Protein AF-A0A7W9BH88-F1 (afdb_monomer_lite)

Foldseek 3Di:
DDDPPPPPDPPPVPPDQLELVNLLVQLLVQLQVCVVVPDDSLVSNLVSLVVSVVSLVSNLVVVQVVCCVVVVHGDPVVVSVVVSVVSSVVSSVSNSVSNVVVVVVD

Organism: NCBI:txid1344948

Structure (mmCIF, N/CA/C/O backbone):
data_AF-A0A7W9BH88-F1
#
_entry.id   AF-A0A7W9BH88-F1
#
loop_
_atom_site.group_PDB
_atom_site.id
_atom_site.type_symbol
_atom_site.label_atom_id
_atom_site.label_alt_id
_atom_site.label_comp_id
_atom_site.label_asym_id
_atom_site.label_entity_id
_atom_site.label_seq_id
_atom_site.pdbx_PDB_ins_code
_atom_site.Cartn_x
_atom_site.Cartn_y
_atom_site.Cartn_z
_atom_site.occupancy
_atom_site.B_iso_or_equiv
_atom_site.auth_seq_id
_atom_site.auth_comp_id
_atom_site.auth_asym_id
_atom_site.auth_atom_id
_atom_site.pdbx_PDB_model_num
ATOM 1 N N . MET A 1 1 ? 31.167 -49.192 -4.172 1.00 40.09 1 MET A N 1
ATOM 2 C CA . MET A 1 1 ? 31.349 -47.727 -4.242 1.00 40.09 1 MET A CA 1
ATOM 3 C C . MET A 1 1 ? 29.987 -47.120 -4.532 1.00 40.09 1 MET A C 1
ATOM 5 O O . MET A 1 1 ? 29.472 -47.339 -5.617 1.00 40.09 1 MET A O 1
ATOM 9 N N . LEU A 1 2 ? 29.355 -46.509 -3.528 1.00 43.88 2 LEU A N 1
ATOM 10 C CA . LEU A 1 2 ? 27.975 -46.014 -3.575 1.00 43.88 2 LEU A CA 1
ATOM 11 C C . LEU A 1 2 ? 28.030 -44.502 -3.318 1.00 43.88 2 LEU A C 1
ATOM 13 O O . LEU A 1 2 ? 28.284 -44.083 -2.194 1.00 43.88 2 LEU A O 1
ATOM 17 N N . THR A 1 3 ? 27.879 -43.690 -4.362 1.00 51.72 3 THR A N 1
ATOM 18 C CA . THR A 1 3 ? 27.781 -42.229 -4.256 1.00 51.72 3 THR A CA 1
ATOM 19 C C . THR A 1 3 ? 26.317 -41.828 -4.341 1.00 51.72 3 THR A C 1
ATOM 21 O O . THR A 1 3 ? 25.754 -41.648 -5.418 1.00 51.72 3 THR A O 1
ATOM 24 N N . THR A 1 4 ? 25.685 -41.703 -3.179 1.00 49.03 4 THR A N 1
ATOM 25 C CA . THR A 1 4 ? 24.381 -41.062 -3.019 1.00 49.03 4 THR A CA 1
ATOM 26 C C . THR A 1 4 ? 24.564 -39.562 -3.246 1.00 49.03 4 THR A C 1
ATOM 28 O O . THR A 1 4 ? 25.018 -38.835 -2.365 1.00 49.03 4 THR A O 1
ATOM 31 N N . LEU A 1 5 ? 24.243 -39.085 -4.448 1.00 52.81 5 LEU A N 1
ATOM 32 C CA . LEU A 1 5 ? 24.063 -37.660 -4.708 1.00 52.81 5 LEU A CA 1
ATOM 33 C C . LEU A 1 5 ? 22.736 -37.231 -4.068 1.00 52.81 5 LEU A C 1
ATOM 35 O O . LEU A 1 5 ? 21.683 -37.302 -4.696 1.00 52.81 5 LEU A O 1
ATOM 39 N N . LEU A 1 6 ? 22.780 -36.804 -2.802 1.00 46.69 6 LEU A N 1
ATOM 40 C CA . LEU A 1 6 ? 21.726 -35.956 -2.253 1.00 46.69 6 LEU A CA 1
ATOM 41 C C . LEU A 1 6 ? 21.852 -34.586 -2.923 1.00 46.69 6 LEU A C 1
ATOM 43 O O . LEU A 1 6 ? 22.649 -33.746 -2.507 1.00 46.69 6 LEU A O 1
ATOM 47 N N . PHE A 1 7 ? 21.065 -34.364 -3.974 1.00 43.53 7 PHE A N 1
ATOM 48 C CA . PHE A 1 7 ? 20.781 -33.013 -4.436 1.00 43.53 7 PHE A CA 1
ATOM 49 C C . PHE A 1 7 ? 19.949 -32.331 -3.351 1.00 43.53 7 PHE A C 1
ATOM 51 O O . PHE A 1 7 ? 18.755 -32.584 -3.200 1.00 43.53 7 PHE A O 1
ATOM 58 N N . ALA A 1 8 ? 20.624 -31.509 -2.550 1.00 43.56 8 ALA A N 1
ATOM 59 C CA . ALA A 1 8 ? 19.987 -30.609 -1.615 1.00 43.56 8 ALA A CA 1
ATOM 60 C C . ALA A 1 8 ? 19.021 -29.709 -2.393 1.00 43.56 8 ALA A C 1
ATOM 62 O O . ALA A 1 8 ? 19.414 -28.930 -3.260 1.00 43.56 8 ALA A O 1
ATOM 63 N N . THR A 1 9 ? 17.742 -29.861 -2.075 1.00 48.94 9 THR A N 1
ATOM 64 C CA . 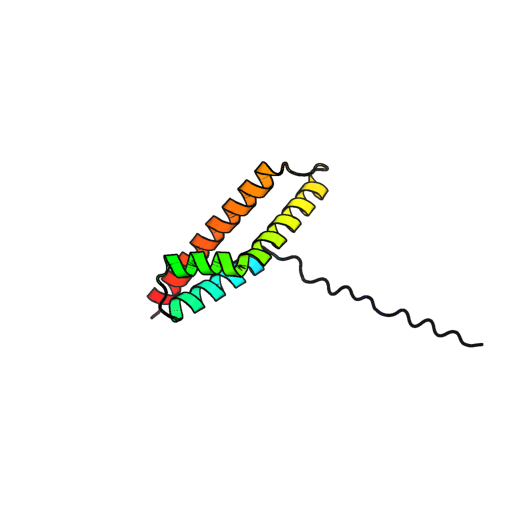THR A 1 9 ? 16.650 -28.948 -2.381 1.00 48.94 9 THR A CA 1
ATOM 65 C C . THR A 1 9 ? 17.044 -27.520 -2.018 1.00 48.94 9 THR A C 1
ATOM 67 O O . THR A 1 9 ? 16.851 -27.077 -0.890 1.00 48.94 9 THR A O 1
ATOM 70 N N . ALA A 1 10 ? 17.521 -26.762 -2.999 1.00 40.69 10 ALA A N 1
ATOM 71 C CA . ALA A 1 10 ? 17.262 -25.336 -3.039 1.00 40.69 10 ALA A CA 1
ATOM 72 C C . ALA A 1 10 ? 15.852 -25.165 -3.613 1.00 40.69 10 ALA A C 1
ATOM 74 O O . ALA A 1 10 ? 15.662 -24.750 -4.753 1.00 40.69 10 ALA A O 1
ATOM 75 N N . ALA A 1 11 ? 14.843 -25.526 -2.815 1.00 40.34 11 ALA A N 1
ATOM 76 C CA . ALA A 1 11 ? 13.564 -24.857 -2.936 1.00 40.34 11 ALA A CA 1
ATOM 77 C C . ALA A 1 11 ? 13.858 -23.412 -2.537 1.00 40.34 11 ALA A C 1
ATOM 79 O O . ALA A 1 11 ? 13.800 -23.051 -1.363 1.00 40.34 11 ALA A O 1
ATOM 80 N N . THR A 1 12 ? 14.265 -22.593 -3.509 1.00 47.16 12 THR A N 1
ATOM 81 C CA . THR A 1 12 ? 14.006 -21.166 -3.431 1.00 47.16 12 THR A CA 1
ATOM 82 C C . THR A 1 12 ? 12.512 -21.114 -3.191 1.00 47.16 12 THR A C 1
ATOM 84 O O . THR A 1 12 ? 11.731 -21.422 -4.090 1.00 47.16 12 THR A O 1
ATOM 87 N N . ALA A 1 13 ? 12.117 -20.903 -1.936 1.00 36.97 13 ALA A N 1
ATOM 88 C CA . ALA A 1 13 ? 10.750 -20.591 -1.611 1.00 36.97 13 ALA A CA 1
ATOM 89 C C . ALA A 1 13 ? 10.448 -19.389 -2.496 1.00 36.97 13 ALA A C 1
ATOM 91 O O . ALA A 1 13 ? 10.969 -18.299 -2.259 1.00 36.97 13 ALA A O 1
ATOM 92 N N . LEU A 1 14 ? 9.738 -19.632 -3.600 1.00 41.09 14 LEU A N 1
ATOM 93 C CA . LEU A 1 14 ? 9.106 -18.591 -4.374 1.00 41.09 14 LEU A CA 1
ATOM 94 C C . LEU A 1 14 ? 8.155 -17.962 -3.369 1.00 41.09 14 LEU A C 1
ATOM 96 O O . LEU A 1 14 ? 7.035 -18.434 -3.185 1.00 41.09 14 LEU A O 1
ATOM 100 N N . ALA A 1 15 ? 8.643 -16.959 -2.637 1.00 42.97 15 ALA A N 1
ATOM 101 C CA . ALA A 1 15 ? 7.760 -15.986 -2.048 1.00 42.97 15 ALA A CA 1
ATOM 102 C C . ALA A 1 15 ? 6.850 -15.579 -3.213 1.00 42.97 15 ALA A C 1
ATOM 104 O O . ALA A 1 15 ? 7.379 -15.259 -4.288 1.00 42.97 15 ALA A O 1
ATOM 105 N N . PRO A 1 16 ? 5.523 -15.745 -3.084 1.00 50.59 16 PRO A N 1
ATOM 106 C CA . PRO A 1 16 ? 4.628 -15.364 -4.157 1.00 50.59 16 PRO A CA 1
ATOM 107 C C . PRO A 1 16 ? 4.977 -13.930 -4.542 1.00 50.59 16 PRO A C 1
ATOM 109 O O . PRO A 1 16 ? 5.221 -13.098 -3.665 1.00 50.59 16 PRO A O 1
ATOM 112 N N . ALA A 1 17 ? 5.086 -13.696 -5.850 1.00 56.44 17 ALA A N 1
ATOM 113 C CA . ALA A 1 17 ? 5.277 -12.363 -6.391 1.00 56.44 17 ALA A CA 1
ATOM 114 C C . ALA A 1 17 ? 4.265 -11.436 -5.701 1.00 56.44 17 ALA A C 1
ATOM 116 O O . ALA A 1 17 ? 3.080 -11.780 -5.665 1.00 56.44 17 ALA A O 1
ATOM 117 N N . ALA A 1 18 ? 4.728 -10.364 -5.057 1.00 63.91 18 ALA A N 1
ATOM 118 C CA . ALA A 1 18 ? 3.864 -9.500 -4.263 1.00 63.91 18 ALA A CA 1
ATOM 119 C C . ALA A 1 18 ? 2.809 -8.883 -5.182 1.00 63.91 18 ALA A C 1
ATOM 121 O O . ALA A 1 18 ? 3.083 -7.986 -5.980 1.00 63.91 18 ALA A O 1
ATOM 122 N N . THR A 1 19 ? 1.576 -9.374 -5.091 1.00 80.19 19 THR 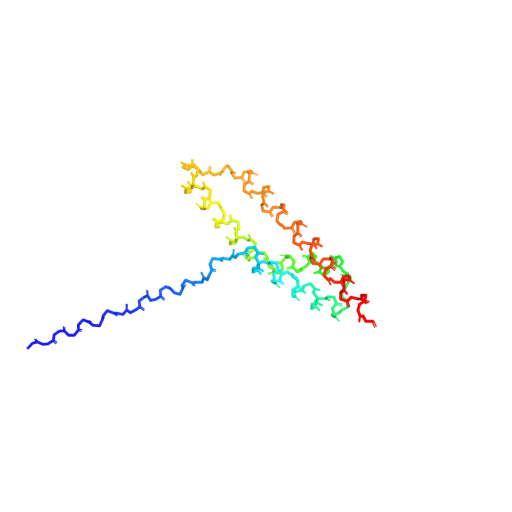A N 1
ATOM 123 C CA . THR A 1 19 ? 0.510 -8.917 -5.973 1.00 80.19 19 THR A CA 1
ATOM 124 C C . THR A 1 19 ? -0.088 -7.613 -5.458 1.00 80.19 19 THR A C 1
ATOM 126 O O . THR A 1 19 ? -0.024 -7.288 -4.271 1.00 80.19 19 THR A O 1
ATOM 129 N N . ALA A 1 20 ? -0.787 -6.888 -6.334 1.00 79.69 20 ALA A N 1
ATOM 130 C CA . ALA A 1 20 ? -1.615 -5.756 -5.918 1.00 79.69 20 ALA A CA 1
ATOM 131 C C . ALA A 1 20 ? -2.601 -6.132 -4.791 1.00 79.69 20 ALA A C 1
ATOM 133 O O . ALA A 1 20 ? -2.934 -5.293 -3.955 1.00 79.69 20 ALA A O 1
ATOM 134 N N . ALA A 1 21 ? -3.056 -7.391 -4.758 1.00 84.06 21 ALA A N 1
ATOM 135 C CA . ALA A 1 21 ? -3.942 -7.896 -3.718 1.00 84.06 21 ALA A CA 1
ATOM 136 C C . ALA A 1 21 ? -3.225 -8.051 -2.367 1.00 84.06 21 ALA A C 1
ATOM 138 O O . ALA A 1 21 ? -3.829 -7.752 -1.338 1.00 84.06 21 ALA A O 1
ATOM 139 N N . ASP A 1 22 ? -1.954 -8.458 -2.358 1.00 88.56 22 ASP A N 1
ATOM 140 C CA . ASP A 1 22 ? -1.151 -8.570 -1.134 1.00 88.56 22 ASP A CA 1
ATOM 141 C C . ASP A 1 22 ? -0.882 -7.191 -0.530 1.00 88.56 22 ASP A C 1
ATOM 143 O O . ASP A 1 22 ? -1.130 -6.975 0.658 1.00 88.56 22 ASP A O 1
ATOM 147 N N . VAL A 1 23 ? -0.501 -6.225 -1.374 1.00 89.38 23 VAL A N 1
ATOM 148 C CA . VAL A 1 23 ? -0.328 -4.818 -0.980 1.00 89.38 23 VAL A CA 1
ATOM 149 C C . VAL A 1 23 ? -1.624 -4.261 -0.386 1.00 89.38 23 VAL A C 1
ATOM 151 O O . VAL A 1 23 ? -1.628 -3.730 0.726 1.00 89.38 23 VAL A O 1
ATOM 154 N N . ALA A 1 24 ? -2.749 -4.428 -1.090 1.00 89.50 24 ALA A N 1
ATOM 155 C CA . ALA A 1 24 ? -4.049 -3.965 -0.614 1.00 89.50 24 ALA A CA 1
ATOM 156 C C . ALA A 1 24 ? -4.427 -4.618 0.722 1.00 89.50 24 ALA A C 1
ATOM 158 O O . ALA A 1 24 ? -4.920 -3.947 1.631 1.00 89.50 24 ALA A O 1
ATOM 159 N N . ARG A 1 25 ? -4.167 -5.920 0.878 1.00 90.69 25 ARG A N 1
ATOM 160 C CA . ARG A 1 25 ? -4.470 -6.655 2.107 1.00 90.69 25 ARG A CA 1
ATOM 161 C C . ARG A 1 25 ? -3.620 -6.184 3.280 1.00 90.69 25 ARG A C 1
ATOM 163 O O . ARG A 1 25 ? -4.181 -6.023 4.368 1.00 90.69 25 ARG A O 1
ATOM 170 N N . CYS A 1 26 ? -2.325 -5.931 3.077 1.00 92.94 26 CYS A N 1
ATOM 171 C CA . CYS A 1 26 ? -1.473 -5.333 4.104 1.00 92.94 26 CYS A CA 1
ATOM 172 C C . CYS A 1 26 ? -2.031 -3.975 4.531 1.00 92.94 26 CYS A C 1
ATOM 174 O O . CYS A 1 26 ? -2.351 -3.782 5.707 1.00 92.94 26 CYS A O 1
ATOM 176 N N . VAL A 1 27 ? -2.243 -3.074 3.567 1.00 93.62 27 VAL A N 1
ATOM 177 C CA . VAL A 1 27 ? -2.641 -1.685 3.827 1.00 93.62 27 VAL A CA 1
ATOM 178 C C . VAL A 1 27 ? -4.003 -1.618 4.517 1.00 93.62 27 VAL A C 1
ATOM 180 O O . VAL A 1 27 ? -4.140 -0.956 5.543 1.00 93.62 27 VAL A O 1
ATOM 183 N N . ILE A 1 28 ? -5.002 -2.366 4.045 1.00 93.44 28 ILE A N 1
ATOM 184 C CA . ILE A 1 28 ? -6.329 -2.429 4.679 1.00 93.44 28 ILE A CA 1
ATOM 185 C C . ILE A 1 28 ? -6.231 -2.986 6.103 1.00 93.44 28 ILE A C 1
ATOM 187 O O . ILE A 1 28 ? -6.854 -2.453 7.026 1.00 93.44 28 ILE A O 1
ATOM 191 N N . THR A 1 29 ? -5.458 -4.054 6.311 1.00 94.00 29 THR A N 1
ATOM 192 C CA . THR A 1 29 ? -5.329 -4.681 7.634 1.00 94.00 29 THR A CA 1
ATOM 193 C C . THR A 1 29 ? -4.637 -3.743 8.619 1.00 94.00 29 THR A C 1
ATOM 195 O O . THR A 1 29 ? -5.110 -3.573 9.746 1.00 94.00 29 THR A O 1
ATOM 198 N N . ALA A 1 30 ? -3.540 -3.108 8.204 1.00 93.56 30 ALA A N 1
ATOM 199 C CA . ALA A 1 30 ? -2.807 -2.147 9.017 1.00 93.56 30 ALA A CA 1
ATOM 200 C C . ALA A 1 30 ? -3.661 -0.907 9.327 1.00 93.56 30 ALA A C 1
ATOM 202 O O . ALA A 1 30 ? -3.755 -0.503 10.487 1.00 93.56 30 ALA A O 1
ATOM 203 N N . ALA A 1 31 ? -4.367 -0.365 8.333 1.00 93.50 31 ALA A N 1
ATOM 204 C CA . ALA A 1 31 ? -5.224 0.809 8.483 1.00 93.50 31 ALA A CA 1
ATOM 205 C C . ALA A 1 31 ? -6.370 0.562 9.474 1.00 93.50 31 ALA A C 1
ATOM 207 O O . ALA A 1 31 ? -6.615 1.37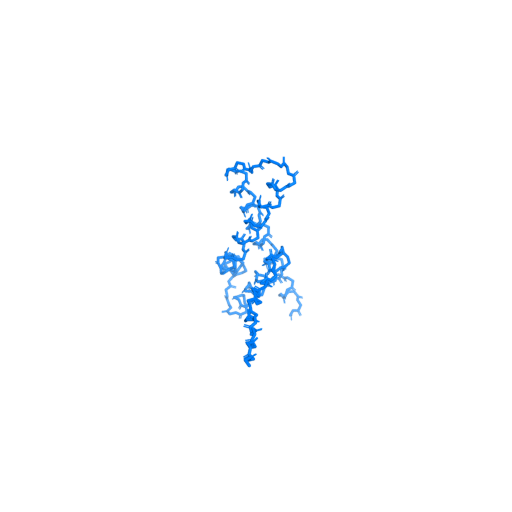8 10.365 1.00 93.50 31 ALA A O 1
ATOM 208 N N . ASN A 1 32 ? -7.036 -0.593 9.385 1.00 92.75 32 ASN A N 1
ATOM 209 C CA . ASN A 1 32 ? -8.103 -0.954 10.319 1.00 92.75 32 ASN A CA 1
ATOM 210 C C . ASN A 1 32 ? -7.583 -1.173 11.743 1.00 92.75 32 ASN A C 1
ATOM 212 O O . ASN A 1 32 ? -8.213 -0.709 12.693 1.00 92.75 32 ASN A O 1
ATOM 216 N N . LYS A 1 33 ? -6.418 -1.817 11.910 1.00 94.25 33 LYS A N 1
ATOM 217 C CA . LYS A 1 33 ? -5.776 -1.962 13.227 1.00 94.25 33 LYS A CA 1
ATOM 218 C C . LYS A 1 33 ? -5.449 -0.600 13.838 1.00 94.25 33 LYS A C 1
ATOM 220 O O . LYS A 1 33 ? -5.801 -0.350 14.985 1.00 94.25 33 LYS A O 1
ATOM 225 N N . LEU A 1 34 ? -4.845 0.301 13.065 1.00 93.56 34 LEU A N 1
ATOM 226 C CA . LEU A 1 34 ? -4.511 1.651 13.520 1.00 93.56 34 LEU A CA 1
ATOM 227 C C . LEU A 1 34 ? -5.763 2.463 13.875 1.00 93.56 34 LEU A C 1
ATOM 229 O O . LEU A 1 34 ? -5.791 3.109 14.923 1.00 93.56 34 LEU A O 1
ATOM 233 N N . SER A 1 35 ? -6.821 2.397 13.060 1.00 92.38 35 SER A N 1
ATOM 234 C CA . SER A 1 35 ? -8.086 3.062 13.391 1.00 92.38 35 SER A CA 1
ATOM 235 C C . SER A 1 35 ? -8.746 2.462 14.636 1.00 92.38 35 SER A C 1
ATOM 237 O O . SER A 1 35 ? -9.392 3.201 15.375 1.00 92.38 35 SER A O 1
ATOM 239 N N . ALA A 1 36 ? -8.630 1.152 14.873 1.00 90.94 36 ALA A N 1
ATOM 240 C CA . ALA A 1 36 ? -9.162 0.514 16.077 1.00 90.94 36 ALA A CA 1
ATOM 241 C C . ALA A 1 36 ? -8.401 0.942 17.343 1.00 90.94 36 ALA A C 1
ATOM 243 O O . ALA A 1 36 ? -9.009 1.058 18.403 1.00 90.94 36 ALA A O 1
ATOM 244 N N . SER A 1 37 ? -7.109 1.257 17.217 1.00 92.06 37 SER A N 1
ATOM 245 C CA . SER A 1 37 ? -6.279 1.831 18.286 1.00 92.06 37 SER A CA 1
ATOM 246 C C . SER A 1 37 ? -6.546 3.319 18.560 1.00 92.06 37 SER A C 1
ATOM 248 O O . SER A 1 37 ? -5.861 3.915 19.387 1.00 92.06 37 SER A O 1
ATOM 250 N N . GLY A 1 38 ? -7.513 3.936 17.873 1.00 89.81 38 GLY A N 1
ATOM 251 C CA . GLY A 1 38 ? -7.914 5.327 18.099 1.00 89.81 38 GLY A CA 1
ATOM 252 C C . GLY A 1 38 ? -7.226 6.360 17.203 1.00 89.81 38 GLY A C 1
ATOM 253 O O . GLY A 1 38 ? -7.423 7.555 17.408 1.00 89.81 38 GLY A O 1
ATOM 254 N N . HIS A 1 39 ? -6.451 5.946 16.193 1.00 90.62 39 HIS A N 1
ATOM 255 C CA . HIS A 1 39 ? -5.948 6.895 15.198 1.00 90.62 39 HIS A CA 1
ATOM 256 C C . HIS A 1 39 ? -7.084 7.448 14.324 1.00 90.62 39 HIS A C 1
ATOM 258 O O . HIS A 1 39 ? -8.031 6.739 13.963 1.00 90.62 39 HIS A O 1
ATOM 264 N N . GLU A 1 40 ? -6.963 8.719 13.929 1.00 93.62 40 GLU A N 1
ATOM 265 C CA . GLU A 1 40 ? -7.832 9.298 12.904 1.00 93.62 40 GLU A CA 1
ATOM 266 C C . GLU A 1 40 ? -7.721 8.518 11.585 1.00 93.62 40 GLU A C 1
ATOM 268 O O . GLU A 1 40 ? -6.623 8.069 11.251 1.00 93.62 40 GLU A O 1
ATOM 273 N N . PRO A 1 41 ? -8.808 8.382 10.797 1.00 87.94 41 PRO A N 1
ATOM 274 C CA . PRO A 1 41 ? -8.808 7.583 9.569 1.00 87.94 41 PRO A CA 1
ATOM 275 C C . PRO A 1 41 ? -7.689 7.957 8.597 1.00 87.94 41 PRO A C 1
ATOM 277 O O . PRO A 1 41 ? -7.023 7.085 8.052 1.00 87.94 41 PRO A O 1
ATOM 280 N N . GLN A 1 42 ? -7.473 9.262 8.426 1.00 91.06 42 GLN A N 1
ATOM 281 C CA . GLN A 1 42 ? -6.461 9.846 7.542 1.00 91.06 42 GLN A CA 1
ATOM 282 C C . GLN A 1 42 ? -5.046 9.482 7.989 1.00 91.06 42 GLN A C 1
ATOM 284 O O . GLN A 1 42 ? -4.233 9.013 7.199 1.00 91.06 42 GLN A O 1
ATOM 289 N N . ILE A 1 43 ? -4.782 9.601 9.289 1.00 93.31 43 ILE A N 1
ATOM 290 C CA . ILE A 1 43 ? -3.494 9.239 9.882 1.00 93.31 43 ILE A CA 1
ATOM 291 C C . ILE A 1 43 ? -3.280 7.722 9.822 1.00 93.31 43 ILE A C 1
ATOM 293 O O . ILE A 1 43 ? -2.179 7.270 9.522 1.00 93.31 43 ILE A O 1
ATOM 297 N N . ALA A 1 44 ? -4.323 6.934 10.092 1.00 92.69 44 ALA A N 1
ATOM 298 C CA . ALA A 1 44 ? -4.278 5.478 10.061 1.00 92.69 44 ALA A CA 1
ATOM 299 C C . ALA A 1 44 ? -3.995 4.939 8.652 1.00 92.69 44 ALA A C 1
ATOM 301 O O . ALA A 1 44 ? -3.171 4.042 8.510 1.00 92.69 44 ALA A O 1
ATOM 302 N N . ALA A 1 45 ? -4.631 5.497 7.618 1.00 91.25 45 ALA A N 1
ATOM 303 C CA . ALA A 1 45 ? -4.397 5.099 6.233 1.00 91.25 45 ALA A CA 1
ATOM 304 C C . ALA A 1 45 ? -2.980 5.448 5.765 1.00 91.25 45 ALA A C 1
ATOM 306 O O . ALA A 1 45 ? -2.290 4.578 5.239 1.00 91.25 45 ALA A O 1
ATOM 307 N N . ARG A 1 46 ? -2.505 6.672 6.031 1.00 93.31 46 ARG A N 1
ATOM 308 C CA . ARG A 1 46 ? -1.147 7.078 5.645 1.00 93.31 46 ARG A CA 1
ATOM 309 C C . ARG A 1 46 ? -0.074 6.236 6.337 1.00 93.31 46 ARG A C 1
ATOM 311 O O . ARG A 1 46 ? 0.812 5.704 5.681 1.00 93.31 46 ARG A O 1
ATOM 318 N N . LYS A 1 47 ? -0.208 6.019 7.650 1.00 93.62 47 LYS A N 1
ATOM 319 C CA . LYS A 1 47 ? 0.697 5.136 8.405 1.00 93.62 47 LYS A CA 1
ATOM 320 C C . LYS A 1 47 ? 0.631 3.682 7.942 1.00 93.62 47 LYS A C 1
ATOM 322 O O . LYS A 1 47 ? 1.637 2.990 7.976 1.00 93.62 47 LYS A O 1
ATOM 327 N N . ALA A 1 48 ? -0.537 3.198 7.527 1.00 93.50 48 ALA A N 1
ATOM 328 C CA . ALA A 1 48 ? -0.657 1.851 6.980 1.00 93.50 48 ALA A CA 1
ATOM 329 C C . ALA A 1 48 ? 0.131 1.693 5.678 1.00 93.50 48 ALA A C 1
ATOM 331 O O . ALA A 1 48 ? 0.769 0.667 5.474 1.00 93.50 48 ALA A O 1
ATOM 332 N N . VAL A 1 49 ? 0.123 2.717 4.828 1.00 92.56 49 VAL A N 1
ATOM 333 C CA . VAL A 1 49 ? 0.918 2.745 3.600 1.00 92.56 49 VAL A CA 1
ATOM 334 C C . VAL A 1 49 ? 2.417 2.804 3.900 1.00 92.56 49 VAL A C 1
ATOM 336 O O . VAL A 1 49 ? 3.171 2.080 3.263 1.00 92.56 49 VAL A O 1
ATOM 339 N N . GLU A 1 50 ? 2.844 3.579 4.902 1.00 93.06 50 GLU A N 1
ATOM 340 C CA . GLU A 1 50 ? 4.239 3.587 5.380 1.00 93.06 50 GLU A CA 1
ATOM 341 C C . GLU A 1 50 ? 4.673 2.204 5.902 1.00 93.06 50 GLU A C 1
ATOM 343 O O . GLU A 1 50 ? 5.765 1.734 5.598 1.00 93.06 50 GLU A O 1
ATOM 348 N N . ILE A 1 51 ? 3.807 1.514 6.653 1.00 92.94 51 ILE A N 1
ATOM 349 C CA . ILE A 1 51 ? 4.083 0.160 7.163 1.00 92.94 51 ILE A CA 1
ATOM 350 C C . ILE A 1 51 ? 4.232 -0.852 6.019 1.00 92.94 51 ILE A C 1
ATOM 352 O O . ILE A 1 51 ? 5.088 -1.728 6.102 1.00 92.94 51 ILE A O 1
ATOM 356 N N . CYS A 1 52 ? 3.412 -0.727 4.973 1.00 92.44 52 CYS A N 1
ATOM 357 C CA . CYS A 1 52 ? 3.385 -1.637 3.824 1.00 92.44 52 CYS A CA 1
ATOM 358 C C . CYS A 1 52 ? 4.229 -1.136 2.632 1.00 92.44 52 CYS A C 1
ATOM 360 O O . CYS A 1 52 ? 4.073 -1.615 1.504 1.00 92.44 52 CYS A O 1
ATOM 362 N N . GLU A 1 53 ? 5.108 -0.148 2.847 1.00 90.06 53 GLU A N 1
ATOM 363 C CA . GLU A 1 53 ? 6.062 0.324 1.842 1.00 90.06 53 GLU A CA 1
ATOM 364 C C . GLU A 1 53 ? 6.909 -0.808 1.226 1.00 90.06 53 GLU A C 1
ATOM 366 O O . GLU A 1 53 ? 7.073 -0.792 0.000 1.00 90.06 53 GLU A O 1
ATOM 371 N N . PRO A 1 54 ? 7.419 -1.811 1.981 1.00 87.81 54 PRO A N 1
ATOM 372 C CA . PRO A 1 54 ? 8.190 -2.890 1.367 1.00 87.81 54 PRO A CA 1
ATOM 373 C C . PRO A 1 54 ? 7.369 -3.706 0.358 1.00 87.81 54 PRO A C 1
ATOM 375 O O . PRO A 1 54 ? 7.880 -4.007 -0.723 1.00 87.81 54 PRO A O 1
ATOM 378 N N . GLU A 1 55 ? 6.092 -3.995 0.630 1.00 89.19 55 GLU A N 1
ATOM 379 C CA . GLU A 1 55 ? 5.212 -4.666 -0.334 1.00 89.19 55 GLU A CA 1
ATOM 380 C C . GLU A 1 55 ? 4.950 -3.803 -1.575 1.00 89.19 55 GLU A C 1
ATOM 382 O O . GLU A 1 55 ? 4.971 -4.307 -2.700 1.00 89.19 55 GLU A O 1
ATOM 387 N N . ILE A 1 56 ? 4.758 -2.491 -1.403 1.00 87.25 56 ILE A N 1
ATOM 388 C CA . ILE A 1 56 ? 4.585 -1.548 -2.523 1.00 87.25 56 ILE A CA 1
ATOM 389 C C . ILE A 1 56 ? 5.853 -1.500 -3.386 1.00 87.25 56 ILE A C 1
ATOM 391 O O . ILE A 1 56 ? 5.778 -1.471 -4.621 1.00 87.25 56 ILE A O 1
ATOM 395 N N . ALA A 1 57 ? 7.029 -1.498 -2.757 1.00 86.19 57 ALA A N 1
ATOM 396 C CA . ALA A 1 57 ? 8.313 -1.486 -3.443 1.00 86.19 57 ALA A CA 1
ATOM 397 C C . ALA A 1 57 ? 8.533 -2.773 -4.248 1.00 86.19 57 ALA A C 1
ATOM 399 O O . ALA A 1 57 ? 8.916 -2.686 -5.420 1.00 86.19 57 ALA A O 1
ATOM 400 N N . GLN A 1 58 ? 8.235 -3.935 -3.659 1.00 86.50 58 GLN A N 1
ATOM 401 C CA . GLN A 1 58 ? 8.325 -5.226 -4.340 1.00 86.50 58 GLN A CA 1
ATOM 402 C C . GLN A 1 58 ? 7.354 -5.300 -5.524 1.00 86.50 58 GLN A C 1
ATOM 404 O O . GLN A 1 58 ? 7.784 -5.583 -6.641 1.00 86.50 58 GLN A O 1
ATOM 409 N N . TYR A 1 59 ? 6.084 -4.939 -5.319 1.00 85.31 59 TYR A N 1
ATOM 410 C CA . TYR A 1 59 ? 5.080 -4.900 -6.384 1.00 85.31 59 TYR A CA 1
ATOM 411 C C . TYR A 1 59 ? 5.500 -3.971 -7.539 1.00 85.31 59 TYR A C 1
ATOM 413 O O . TYR A 1 59 ? 5.338 -4.301 -8.716 1.00 85.31 59 TYR A O 1
ATOM 421 N N . SER A 1 60 ? 6.118 -2.826 -7.220 1.00 84.56 60 SER A N 1
ATOM 422 C CA . SER A 1 60 ? 6.679 -1.918 -8.232 1.00 84.56 60 SER A CA 1
ATOM 423 C C . SER A 1 60 ? 7.813 -2.548 -9.032 1.00 84.56 60 SER A C 1
ATOM 425 O O . SER A 1 60 ? 7.856 -2.405 -10.253 1.00 84.56 60 SER A O 1
ATOM 427 N N . ALA A 1 61 ? 8.735 -3.232 -8.356 1.00 85.75 61 ALA A N 1
ATOM 428 C CA . ALA A 1 61 ? 9.875 -3.868 -9.005 1.00 85.75 61 ALA A CA 1
ATOM 429 C C . ALA A 1 61 ? 9.429 -5.010 -9.929 1.00 85.75 61 ALA A C 1
ATOM 431 O O . ALA A 1 61 ? 9.927 -5.139 -11.046 1.00 85.75 61 ALA A O 1
ATOM 432 N N . GLU A 1 62 ? 8.447 -5.800 -9.499 1.00 85.12 62 GLU A N 1
ATOM 433 C CA . GLU A 1 62 ? 7.873 -6.879 -10.301 1.00 85.12 62 GLU A CA 1
ATOM 434 C C . GLU A 1 62 ? 7.140 -6.345 -11.529 1.00 85.12 62 GLU A C 1
ATOM 436 O O . GLU A 1 62 ? 7.319 -6.866 -12.630 1.00 85.12 62 GLU A O 1
ATOM 441 N N . ARG A 1 63 ? 6.377 -5.256 -11.381 1.00 85.88 63 ARG A N 1
ATOM 442 C CA . ARG A 1 63 ? 5.754 -4.578 -12.521 1.00 85.88 63 ARG A CA 1
ATOM 443 C C . ARG A 1 63 ? 6.801 -4.105 -13.524 1.00 85.88 63 ARG A C 1
ATOM 445 O O . ARG A 1 63 ? 6.618 -4.292 -14.724 1.00 85.88 63 ARG A O 1
ATOM 452 N N . ASP A 1 64 ? 7.887 -3.497 -13.063 1.00 85.81 64 ASP A N 1
ATOM 453 C CA . ASP A 1 64 ? 8.944 -3.015 -13.954 1.00 85.81 64 ASP A CA 1
ATOM 454 C C . ASP A 1 64 ? 9.687 -4.162 -14.645 1.00 85.81 64 ASP A C 1
ATOM 456 O O . ASP A 1 64 ? 10.004 -4.057 -15.834 1.00 85.81 64 ASP A O 1
ATOM 460 N N . ALA A 1 65 ? 9.893 -5.284 -13.952 1.00 85.19 65 ALA A N 1
ATOM 461 C CA . ALA A 1 65 ? 10.427 -6.508 -14.543 1.00 85.19 65 ALA A CA 1
ATOM 462 C C . ALA A 1 65 ? 9.493 -7.076 -15.625 1.00 85.19 65 ALA A C 1
ATOM 464 O O . ALA A 1 65 ? 9.956 -7.431 -16.710 1.00 85.19 65 ALA A O 1
ATOM 465 N N . LEU A 1 66 ? 8.179 -7.104 -15.373 1.00 85.19 66 LEU A N 1
ATOM 466 C CA . LEU A 1 66 ? 7.181 -7.523 -16.359 1.00 85.19 66 LEU A CA 1
ATOM 467 C C . LEU A 1 66 ? 7.170 -6.594 -17.573 1.00 85.19 66 LEU A C 1
ATOM 469 O O . LEU A 1 66 ? 7.209 -7.066 -18.703 1.00 85.19 66 LEU A O 1
ATOM 473 N N . VAL A 1 67 ? 7.187 -5.278 -17.365 1.00 84.19 67 VAL A N 1
ATOM 474 C CA . VAL A 1 67 ? 7.220 -4.314 -18.472 1.00 84.19 67 VAL A CA 1
ATOM 475 C C . VAL A 1 67 ? 8.501 -4.428 -19.278 1.00 84.19 67 VAL A C 1
ATOM 477 O O . VAL A 1 67 ? 8.436 -4.391 -20.499 1.00 84.19 67 VAL A O 1
ATOM 480 N N . THR A 1 68 ? 9.643 -4.642 -18.631 1.00 85.94 68 THR A N 1
ATOM 481 C CA . THR A 1 68 ? 10.908 -4.870 -19.340 1.00 85.94 68 THR A CA 1
ATOM 482 C C . THR A 1 68 ? 10.848 -6.138 -20.193 1.00 85.94 68 THR A C 1
ATOM 484 O O . THR A 1 68 ? 11.296 -6.129 -21.338 1.00 85.94 68 THR A O 1
ATOM 487 N N . LYS A 1 69 ? 10.257 -7.215 -19.660 1.00 85.12 69 LYS A N 1
ATOM 488 C CA . LYS A 1 69 ? 10.084 -8.488 -20.367 1.00 85.12 69 LYS A CA 1
ATOM 489 C C . LYS A 1 69 ? 9.142 -8.370 -21.570 1.00 85.12 69 LYS A C 1
ATOM 491 O O . LYS A 1 69 ? 9.457 -8.906 -22.625 1.00 85.12 69 LYS A O 1
ATOM 496 N N . GLU A 1 70 ? 8.010 -7.687 -21.411 1.00 85.25 70 GLU A N 1
ATOM 497 C CA . GLU A 1 70 ? 6.974 -7.567 -22.447 1.00 85.25 70 GLU A CA 1
ATOM 498 C C . GLU A 1 70 ? 7.324 -6.514 -23.506 1.00 85.25 70 GLU A C 1
ATOM 500 O O . GLU A 1 70 ? 7.141 -6.735 -24.699 1.00 85.25 70 GLU A O 1
ATOM 505 N N . ALA A 1 71 ? 7.839 -5.359 -23.082 1.00 81.44 71 ALA A N 1
ATOM 506 C CA . ALA A 1 71 ? 8.125 -4.240 -23.973 1.00 81.44 71 ALA A CA 1
ATOM 507 C C . ALA A 1 71 ? 9.517 -4.330 -24.623 1.00 81.44 71 ALA A C 1
ATOM 509 O O . ALA A 1 71 ? 9.790 -3.621 -25.589 1.00 81.44 71 ALA A O 1
ATOM 510 N N . GLY A 1 72 ? 10.413 -5.170 -24.092 1.00 84.00 72 GLY A N 1
ATOM 511 C CA . GLY A 1 72 ? 11.794 -5.302 -24.569 1.00 84.00 72 GLY A CA 1
ATOM 512 C C . GLY A 1 72 ? 12.701 -4.117 -24.211 1.00 84.00 72 GLY A C 1
ATOM 513 O O . GLY A 1 72 ? 13.843 -4.064 -24.664 1.00 84.00 72 GLY A O 1
ATOM 514 N N . TYR A 1 73 ? 12.221 -3.170 -23.399 1.00 78.75 73 TYR A N 1
ATOM 515 C CA . TYR A 1 73 ? 12.998 -2.048 -22.875 1.00 78.75 73 TYR A CA 1
ATOM 516 C C . TYR A 1 73 ? 12.617 -1.752 -21.422 1.00 78.75 73 TYR A C 1
ATOM 518 O O . TYR A 1 73 ? 11.463 -1.910 -21.020 1.00 78.75 73 TYR A O 1
ATOM 526 N N . ALA A 1 74 ? 13.588 -1.296 -20.630 1.00 76.75 74 ALA A N 1
ATOM 527 C CA . ALA A 1 74 ? 13.339 -0.907 -19.248 1.00 76.75 74 ALA A CA 1
ATOM 528 C C . ALA A 1 74 ? 12.554 0.418 -19.194 1.00 76.75 7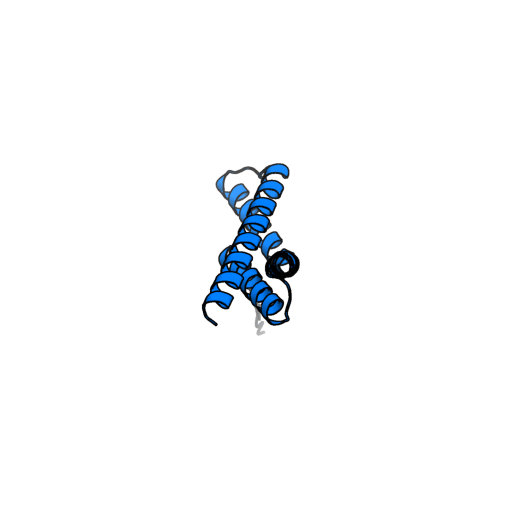4 ALA A C 1
ATOM 530 O O . ALA A 1 74 ? 12.928 1.372 -19.887 1.00 76.75 74 ALA A O 1
ATOM 531 N N . PRO A 1 75 ? 11.482 0.519 -18.383 1.00 76.25 75 PRO A N 1
ATOM 532 C CA . PRO A 1 75 ? 10.770 1.776 -18.215 1.00 76.25 75 PRO A CA 1
ATOM 533 C C . PRO A 1 75 ? 11.713 2.849 -17.639 1.00 76.25 75 PRO A C 1
ATOM 535 O O . PRO A 1 75 ? 12.549 2.543 -16.786 1.00 76.25 75 PRO A O 1
ATOM 538 N N . PRO A 1 76 ? 11.596 4.119 -18.071 1.00 81.00 76 PRO A N 1
ATOM 539 C CA . PRO A 1 76 ? 12.383 5.192 -17.482 1.00 81.00 76 PRO A CA 1
ATOM 540 C C . PRO A 1 76 ? 12.032 5.337 -15.997 1.00 81.00 76 PRO A C 1
ATOM 542 O O . PRO A 1 76 ? 10.863 5.239 -15.618 1.00 81.00 76 PRO A O 1
ATOM 545 N N . ALA A 1 77 ? 13.029 5.636 -15.160 1.00 78.75 77 ALA A N 1
ATOM 546 C CA . ALA A 1 77 ? 12.860 5.726 -13.705 1.00 78.75 77 ALA A CA 1
ATOM 547 C C . ALA A 1 77 ? 11.754 6.714 -13.277 1.00 78.75 77 ALA A C 1
ATOM 549 O O . ALA A 1 77 ? 11.081 6.503 -12.268 1.00 78.75 77 ALA A O 1
ATOM 550 N N . SER A 1 78 ? 11.517 7.768 -14.066 1.00 79.50 78 SER A N 1
ATOM 551 C CA . SER A 1 78 ? 10.425 8.726 -13.858 1.00 79.50 78 SER A CA 1
ATOM 552 C C . SER A 1 78 ? 9.031 8.099 -13.983 1.00 79.50 78 SER A C 1
ATOM 554 O O . SER A 1 78 ? 8.121 8.507 -13.261 1.00 79.50 78 SER A O 1
ATOM 556 N N . ASN A 1 79 ? 8.849 7.102 -14.854 1.00 83.88 79 ASN A N 1
ATOM 557 C CA . ASN A 1 79 ? 7.584 6.378 -14.998 1.00 83.88 79 ASN A CA 1
ATOM 558 C C . ASN A 1 79 ? 7.384 5.386 -13.855 1.00 83.88 79 ASN A C 1
ATOM 560 O O . ASN A 1 79 ? 6.294 5.327 -13.294 1.00 83.88 79 ASN A O 1
ATOM 564 N N . SER A 1 80 ? 8.433 4.663 -13.463 1.00 82.56 80 SER A N 1
ATOM 565 C CA . SER A 1 80 ? 8.395 3.762 -12.306 1.00 82.56 80 SER A CA 1
ATOM 566 C C . SER A 1 80 ? 8.061 4.508 -11.013 1.00 82.56 80 SER A C 1
ATOM 568 O O . SER A 1 80 ? 7.218 4.072 -10.232 1.00 82.56 80 SER A O 1
ATOM 570 N N . ALA A 1 81 ? 8.667 5.681 -10.804 1.00 84.81 81 ALA A N 1
ATOM 571 C CA . ALA A 1 81 ? 8.390 6.525 -9.645 1.00 84.81 81 ALA A CA 1
ATOM 572 C C . ALA A 1 81 ? 6.966 7.105 -9.660 1.00 84.81 81 ALA A C 1
ATOM 574 O O . ALA A 1 81 ? 6.301 7.112 -8.624 1.00 84.81 81 ALA A O 1
ATOM 575 N N . GLN A 1 82 ? 6.478 7.566 -10.819 1.00 89.06 82 GLN A N 1
ATOM 576 C CA . GLN A 1 82 ? 5.088 8.015 -10.964 1.00 89.06 82 GLN A CA 1
ATOM 577 C C . GLN A 1 82 ? 4.097 6.888 -10.687 1.00 89.06 82 GLN A C 1
ATOM 579 O O . GLN A 1 82 ? 3.124 7.091 -9.968 1.00 89.06 82 GLN A O 1
ATOM 584 N N . TRP A 1 83 ? 4.361 5.695 -11.218 1.00 87.25 83 TRP A N 1
ATOM 585 C CA . TRP A 1 83 ? 3.510 4.537 -10.998 1.00 87.25 83 TRP A CA 1
ATOM 586 C C . TRP A 1 83 ? 3.480 4.140 -9.523 1.00 87.25 83 TRP A C 1
ATOM 588 O O . TRP A 1 83 ? 2.401 3.959 -8.967 1.00 87.25 83 TRP A O 1
ATOM 598 N N . ARG A 1 84 ? 4.644 4.089 -8.862 1.00 87.94 84 ARG A N 1
ATOM 599 C CA . ARG A 1 84 ? 4.722 3.781 -7.430 1.00 87.94 84 ARG A CA 1
ATOM 600 C C . ARG A 1 84 ? 3.899 4.770 -6.608 1.00 87.94 84 ARG A C 1
ATOM 602 O O . ARG A 1 84 ? 3.119 4.331 -5.776 1.00 87.94 84 ARG A O 1
ATOM 609 N N . ARG A 1 85 ? 4.001 6.075 -6.893 1.00 90.75 85 ARG A N 1
ATOM 610 C CA . ARG A 1 85 ? 3.160 7.100 -6.245 1.00 90.75 85 ARG A CA 1
ATOM 611 C C . ARG A 1 85 ? 1.673 6.866 -6.486 1.00 90.75 85 ARG A C 1
ATOM 613 O O . ARG A 1 85 ? 0.912 6.863 -5.533 1.00 90.75 85 ARG A O 1
ATOM 620 N N . ALA A 1 86 ? 1.265 6.599 -7.725 1.00 89.94 86 ALA A N 1
ATOM 621 C CA . ALA A 1 86 ? -0.138 6.326 -8.034 1.00 89.94 86 ALA A CA 1
ATOM 622 C C . ALA A 1 86 ? -0.677 5.098 -7.275 1.00 89.94 86 ALA A C 1
ATOM 624 O O . ALA A 1 86 ? -1.823 5.100 -6.827 1.00 89.94 86 ALA A O 1
ATOM 625 N N . VAL A 1 87 ? 0.151 4.062 -7.095 1.00 88.31 87 VAL A N 1
ATOM 626 C CA . VAL A 1 87 ? -0.190 2.899 -6.265 1.00 88.31 87 VAL A CA 1
ATOM 627 C C . VAL A 1 87 ? -0.307 3.300 -4.798 1.00 88.31 87 VAL A C 1
ATOM 629 O O . VAL A 1 87 ? -1.323 2.996 -4.185 1.00 88.31 87 VAL A O 1
ATOM 632 N N . THR A 1 88 ? 0.680 4.007 -4.246 1.00 90.75 88 THR A N 1
ATOM 633 C CA . THR A 1 88 ? 0.660 4.537 -2.873 1.00 90.75 88 THR A CA 1
ATOM 634 C C . THR A 1 88 ? -0.620 5.339 -2.603 1.00 90.75 88 THR A C 1
ATOM 636 O O . THR A 1 88 ? -1.357 5.012 -1.673 1.00 90.75 88 THR A O 1
ATOM 639 N N . ASP A 1 89 ? -0.945 6.304 -3.465 1.00 92.12 89 ASP A N 1
ATOM 640 C CA . ASP A 1 89 ? -2.135 7.155 -3.344 1.00 92.12 89 ASP A CA 1
ATOM 641 C C . ASP A 1 89 ? -3.434 6.335 -3.448 1.00 92.12 89 ASP A C 1
ATOM 643 O O . ASP A 1 89 ? -4.397 6.554 -2.706 1.00 92.12 89 ASP A O 1
ATOM 647 N N . GLY A 1 90 ? -3.475 5.360 -4.363 1.00 90.88 90 GLY A N 1
ATOM 648 C CA . GLY A 1 90 ? -4.612 4.455 -4.524 1.00 90.88 90 GLY A CA 1
ATOM 649 C C . GLY A 1 90 ? -4.833 3.556 -3.304 1.00 90.88 90 GLY A C 1
ATOM 650 O O . GLY A 1 90 ? -5.974 3.356 -2.880 1.00 90.88 90 GLY A O 1
ATOM 651 N N . MET A 1 91 ? -3.751 3.052 -2.707 1.00 91.25 91 MET A N 1
ATOM 652 C CA . MET A 1 91 ? -3.797 2.223 -1.502 1.00 91.25 91 MET A CA 1
ATOM 653 C C . MET A 1 91 ? -4.211 3.035 -0.274 1.00 91.25 91 MET A C 1
ATOM 655 O O . MET A 1 91 ? -5.024 2.553 0.516 1.00 91.25 91 MET A O 1
ATOM 659 N N . GLU A 1 92 ? -3.750 4.283 -0.145 1.00 92.50 92 GLU A N 1
ATOM 660 C CA . GLU A 1 92 ? -4.198 5.194 0.912 1.00 92.50 92 GLU A CA 1
ATOM 661 C C . GLU A 1 92 ? -5.713 5.434 0.822 1.00 92.50 92 GLU A C 1
ATOM 663 O O . GLU A 1 92 ? -6.441 5.237 1.798 1.00 92.50 92 GLU A O 1
ATOM 668 N N . GLN A 1 93 ? -6.225 5.763 -0.369 1.00 93.31 93 GLN A N 1
ATOM 669 C CA . GLN A 1 93 ? -7.665 5.940 -0.586 1.00 93.31 93 GLN A CA 1
ATOM 670 C C . GLN A 1 93 ? -8.467 4.667 -0.297 1.00 93.31 93 GLN A C 1
ATOM 672 O O . GLN A 1 93 ? -9.563 4.736 0.269 1.00 93.31 93 GLN A O 1
ATOM 677 N N . MET A 1 94 ? -7.939 3.497 -0.662 1.00 91.44 94 MET A N 1
ATOM 678 C CA . MET A 1 94 ? -8.574 2.214 -0.371 1.00 91.44 94 MET A CA 1
ATOM 679 C C . MET A 1 94 ? -8.628 1.939 1.139 1.00 91.44 94 MET A C 1
ATOM 681 O O . MET A 1 94 ? -9.688 1.570 1.653 1.00 91.44 94 MET A O 1
ATOM 685 N N . ALA A 1 95 ? -7.533 2.186 1.865 1.00 93.00 95 ALA A N 1
ATOM 686 C CA . A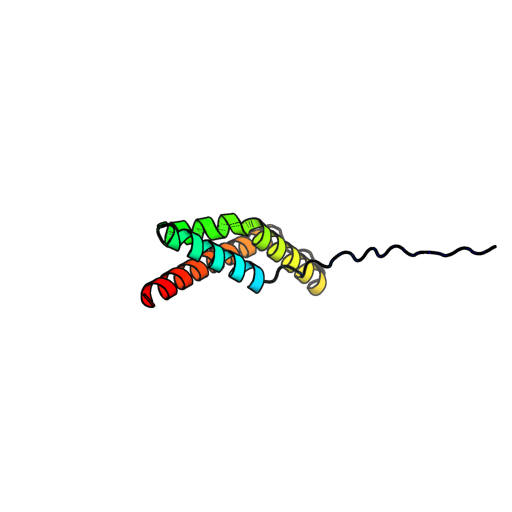LA A 1 95 ? -7.492 2.100 3.323 1.00 93.00 95 ALA A CA 1
ATOM 687 C C . ALA A 1 95 ? -8.530 3.021 3.972 1.00 93.00 95 ALA A C 1
ATOM 689 O O . ALA A 1 95 ? -9.287 2.567 4.833 1.00 93.00 95 ALA A O 1
ATOM 690 N N . LEU A 1 96 ? -8.626 4.276 3.525 1.00 93.31 96 LEU A N 1
ATOM 691 C CA . LEU A 1 96 ? -9.600 5.238 4.045 1.00 93.31 96 LEU A CA 1
ATOM 692 C C . LEU A 1 96 ? -11.034 4.744 3.894 1.00 93.31 96 LEU A C 1
ATOM 694 O O . LEU A 1 96 ? -11.791 4.735 4.867 1.00 93.31 96 LEU A O 1
ATOM 698 N N . ARG A 1 97 ? -11.394 4.284 2.692 1.00 93.56 97 ARG A N 1
ATOM 699 C CA . ARG A 1 97 ? -12.726 3.728 2.427 1.00 93.56 97 ARG A CA 1
ATOM 700 C C . ARG A 1 97 ? -13.002 2.501 3.288 1.00 93.56 97 ARG A C 1
ATOM 702 O O . ARG A 1 97 ? -14.112 2.356 3.789 1.00 93.56 97 ARG A O 1
ATOM 709 N N . SER A 1 98 ? -12.000 1.647 3.504 1.00 92.38 98 SER A N 1
ATOM 710 C CA . SER A 1 98 ? -12.153 0.460 4.349 1.00 92.38 98 SER A CA 1
ATOM 711 C C . SER A 1 98 ? -12.426 0.820 5.815 1.00 92.38 98 SER A C 1
ATOM 713 O O . SER A 1 98 ?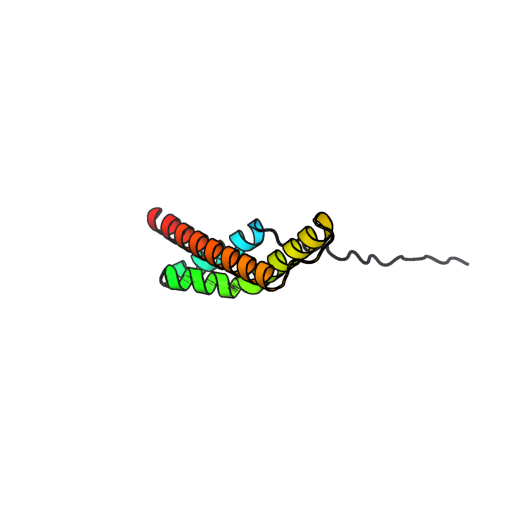 -13.334 0.255 6.421 1.00 92.38 98 SER A O 1
ATOM 715 N N . ILE A 1 99 ? -11.720 1.823 6.354 1.00 92.69 99 ILE A N 1
ATOM 716 C CA . ILE A 1 99 ? -11.935 2.322 7.717 1.00 92.69 99 ILE A CA 1
ATOM 717 C C . ILE A 1 99 ? -13.340 2.920 7.841 1.00 92.69 99 ILE A C 1
ATOM 719 O O . ILE A 1 99 ? -14.046 2.655 8.812 1.00 92.69 99 ILE A O 1
ATOM 723 N N . GLN A 1 100 ? -13.763 3.725 6.862 1.00 91.50 100 GLN A N 1
ATOM 724 C CA . GLN A 1 100 ? -15.100 4.326 6.848 1.00 91.50 100 GLN A CA 1
ATOM 725 C C . GLN A 1 100 ? -16.197 3.257 6.799 1.00 91.50 100 GLN A C 1
ATOM 727 O O . GLN A 1 100 ? -17.148 3.319 7.575 1.00 91.50 100 GLN A O 1
ATOM 732 N N . ALA A 1 101 ? -16.036 2.244 5.945 1.00 90.38 101 ALA A N 1
ATOM 733 C CA . ALA A 1 101 ? -16.963 1.123 5.862 1.00 90.38 101 ALA A CA 1
ATOM 734 C C . ALA A 1 101 ? -17.054 0.356 7.192 1.00 90.38 101 ALA A C 1
ATOM 736 O O . ALA A 1 101 ? -18.155 0.050 7.639 1.00 90.38 101 ALA A O 1
ATOM 737 N N . ALA A 1 102 ? -15.922 0.107 7.860 1.00 88.38 102 ALA A N 1
ATOM 738 C CA . ALA A 1 102 ? -15.889 -0.553 9.164 1.00 88.38 102 ALA A CA 1
ATOM 739 C C . ALA A 1 102 ? -16.547 0.274 10.283 1.00 88.38 102 ALA A C 1
ATOM 741 O O . ALA A 1 102 ? -17.120 -0.299 11.209 1.00 88.38 102 ALA A O 1
ATOM 742 N N . ARG A 1 103 ? -16.487 1.611 10.212 1.00 86.44 103 ARG A N 1
ATOM 743 C CA . ARG A 1 103 ? -17.163 2.501 11.172 1.00 86.44 103 ARG A CA 1
ATOM 744 C C . ARG A 1 103 ? -18.674 2.536 10.972 1.00 86.44 103 ARG A C 1
ATOM 746 O O . ARG A 1 103 ? -19.390 2.526 11.958 1.00 86.44 103 ARG A O 1
ATOM 753 N N . ASN A 1 104 ? -19.150 2.521 9.727 1.00 86.25 104 ASN A N 1
ATOM 754 C CA . ASN A 1 104 ? -20.585 2.544 9.418 1.00 86.25 104 ASN A CA 1
ATOM 755 C C . ASN A 1 104 ? -21.315 1.232 9.762 1.00 86.25 104 ASN A C 1
ATOM 757 O O . ASN A 1 104 ? -22.541 1.195 9.741 1.00 86.25 104 ASN A O 1
ATOM 761 N N . GLN A 1 105 ? -20.579 0.148 10.020 1.00 77.44 105 GLN A N 1
ATOM 762 C CA . GLN A 1 105 ? -21.131 -1.151 10.423 1.00 77.44 105 GLN A CA 1
ATOM 763 C C . GLN A 1 105 ? -21.213 -1.338 11.948 1.00 77.44 105 GLN A C 1
ATOM 765 O O . GLN A 1 105 ? -21.634 -2.403 12.398 1.00 77.44 105 GLN A O 1
ATOM 770 N N . ARG A 1 106 ? -20.775 -0.349 12.736 1.00 62.19 106 ARG A N 1
ATOM 771 C CA . ARG A 1 106 ? -20.853 -0.344 14.202 1.00 62.19 106 ARG A CA 1
ATOM 772 C C . ARG A 1 106 ? -21.975 0.566 14.670 1.00 62.19 106 ARG A C 1
ATOM 774 O O . ARG A 1 106 ? -22.594 0.200 15.689 1.00 62.19 106 ARG A O 1
#

Radius of gyration: 19.35 Å; chains: 1; bounding box: 52×58×43 Å

Sequence (106 aa):
MLTTLLFATAATALAPAATAADVARCVITAANKLSASGHEPQIAARKAVEICEPEIAQYSAERDALVTKEAGYAPPASNSAQWRRAVTDGMEQMALRSIQAARNQR

pLDDT: mean 81.15, std 16.57, range [36.97, 94.25]

Secondary structure (DSSP, 8-state):
--------------PPP--HHHHHHHHHHHHHHHHHTT--HHHHHHHHHHHTHHHHHHHHHHHHHHHHHHHSSPPPHHHHHHHHHHHHHHHHHHHHHHHHHHHHT-